Protein AF-A0A2K4KTP1-F1 (afdb_monomer_lite)

Foldseek 3Di:
DDDDPPPPPPPCVQWDQQDPPDIDGPVRLQVVLCVQQVNDPDPVSVVVSVVVSVVDPNPDNHHSVVVSVSCCVVVVPPRCDVVNVVVVVVVVVVVVVVVVVVVVVPDDD

Radius of gyration: 22.98 Å; chains: 1; bounding box: 79×29×63 Å

pLDDT: mean 70.95, std 15.53, range [34.75, 91.19]

Secondary structure (DSSP, 8-state):
--------------EEE-SSS-EEEHHHHHHHHHHHTT----HHHHHHHHHHHHSS-TTS---HHHHHHHHHHHTT-----HHHHHHHHHHHHHHHHHHHHHHHT----

Sequence (109 aa):
MFAPANGTRSTNLSMIHLSSSEFCCIERFITQYIQTRDIEPTEGARQRLLAALEDYPRAVRVALYELNAWLDNRLQLRAFHPQCARAIDEWVNQRLRGIWEIAGTKNPA

Structure (mmCIF, N/CA/C/O backbone):
data_AF-A0A2K4KTP1-F1
#
_entry.id   AF-A0A2K4KTP1-F1
#
loop_
_atom_site.group_PDB
_atom_site.id
_atom_site.type_symbol
_atom_site.label_atom_id
_atom_site.label_alt_id
_atom_site.label_comp_id
_atom_site.label_asym_id
_atom_site.label_entity_id
_atom_site.label_seq_id
_atom_site.pdbx_PDB_ins_code
_atom_site.Cartn_x
_atom_site.Cartn_y
_atom_site.Cartn_z
_atom_site.occupancy
_atom_site.B_iso_or_equiv
_atom_site.auth_seq_id
_atom_site.auth_comp_id
_atom_site.auth_asym_id
_atom_site.auth_atom_id
_atom_site.pdbx_PDB_model_num
ATOM 1 N N . MET A 1 1 ? 43.748 2.766 -14.558 1.00 34.75 1 MET A N 1
ATOM 2 C CA . MET A 1 1 ? 43.178 4.028 -14.042 1.00 34.75 1 MET A CA 1
ATOM 3 C C . MET A 1 1 ? 41.667 3.887 -14.131 1.00 34.75 1 MET A C 1
ATOM 5 O O . MET A 1 1 ? 41.111 4.052 -15.206 1.00 34.75 1 MET A O 1
ATOM 9 N N . PHE A 1 2 ? 41.028 3.401 -13.066 1.00 37.97 2 PHE A N 1
ATOM 10 C CA . PHE A 1 2 ? 39.585 3.155 -13.057 1.00 37.97 2 PHE A CA 1
ATOM 11 C C . PHE A 1 2 ? 38.888 4.441 -12.619 1.00 37.97 2 PHE A C 1
ATOM 13 O O . PHE A 1 2 ? 39.160 4.948 -11.534 1.00 37.97 2 PHE A O 1
ATOM 20 N N . ALA A 1 3 ? 38.058 5.001 -13.497 1.00 39.81 3 ALA A N 1
ATOM 21 C CA . ALA A 1 3 ? 37.231 6.152 -13.170 1.00 39.81 3 ALA A CA 1
ATOM 22 C C . ALA A 1 3 ? 36.263 5.781 -12.030 1.00 39.81 3 ALA A C 1
ATOM 24 O O . ALA A 1 3 ? 35.719 4.671 -12.045 1.00 39.81 3 ALA A O 1
ATOM 25 N N . PRO A 1 4 ? 36.019 6.668 -11.051 1.00 42.41 4 PRO A N 1
ATOM 26 C CA . PRO A 1 4 ? 34.997 6.413 -10.054 1.00 42.41 4 PRO A CA 1
ATOM 27 C C . PRO A 1 4 ? 33.635 6.492 -10.744 1.00 42.41 4 PRO A C 1
ATOM 29 O O . PRO A 1 4 ? 33.219 7.551 -11.217 1.00 42.41 4 PRO A O 1
ATOM 32 N N . ALA A 1 5 ? 32.931 5.363 -10.796 1.00 43.59 5 ALA A N 1
ATOM 33 C CA . ALA A 1 5 ? 31.501 5.348 -11.045 1.00 43.59 5 ALA A CA 1
ATOM 34 C C . ALA A 1 5 ? 30.812 5.998 -9.837 1.00 43.59 5 ALA A C 1
ATOM 36 O O . ALA A 1 5 ? 30.290 5.318 -8.957 1.00 43.59 5 ALA A O 1
ATOM 37 N N . ASN A 1 6 ? 30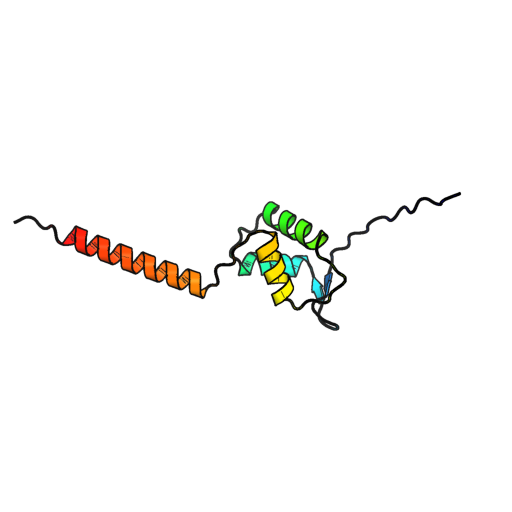.813 7.332 -9.795 1.00 45.94 6 ASN A N 1
ATOM 38 C CA . ASN A 1 6 ? 29.838 8.102 -9.035 1.00 45.94 6 ASN A CA 1
ATOM 39 C C . ASN A 1 6 ? 28.482 7.909 -9.718 1.00 45.94 6 ASN A C 1
ATOM 41 O O . ASN A 1 6 ? 27.954 8.794 -10.385 1.00 45.94 6 ASN A O 1
ATOM 45 N N . GLY A 1 7 ? 27.936 6.701 -9.573 1.00 38.84 7 GLY A N 1
ATOM 46 C CA . GLY A 1 7 ? 26.526 6.441 -9.761 1.00 38.84 7 GLY A CA 1
ATOM 47 C C . GLY A 1 7 ? 25.812 7.144 -8.625 1.00 38.84 7 GLY A C 1
ATOM 48 O O . GLY A 1 7 ? 25.569 6.556 -7.574 1.00 38.84 7 GLY A O 1
ATOM 49 N N . THR A 1 8 ? 25.501 8.420 -8.822 1.00 40.97 8 THR A N 1
ATOM 50 C CA . THR A 1 8 ? 24.400 9.056 -8.119 1.00 40.97 8 THR A CA 1
ATOM 51 C C . THR A 1 8 ? 23.190 8.155 -8.340 1.00 40.97 8 THR A C 1
ATOM 53 O O . THR A 1 8 ? 22.587 8.140 -9.412 1.00 40.97 8 THR A O 1
ATOM 56 N N . ARG A 1 9 ? 22.871 7.319 -7.343 1.00 43.50 9 ARG A N 1
ATOM 57 C CA . ARG A 1 9 ? 21.596 6.605 -7.275 1.00 43.50 9 ARG A CA 1
ATOM 58 C C . ARG A 1 9 ? 20.526 7.677 -7.129 1.00 43.50 9 ARG A C 1
ATOM 60 O O . ARG A 1 9 ? 20.111 8.009 -6.028 1.00 43.50 9 ARG A O 1
ATOM 67 N N . SER A 1 10 ? 20.127 8.262 -8.252 1.00 41.12 10 SER A N 1
ATOM 68 C CA . SER A 1 10 ? 18.902 9.033 -8.352 1.00 41.12 10 SER A CA 1
ATOM 69 C C . SER A 1 10 ? 17.771 8.018 -8.254 1.00 41.12 10 SER A C 1
ATOM 71 O O . SER A 1 10 ? 17.290 7.485 -9.253 1.00 41.12 10 SER A O 1
ATOM 73 N N . THR A 1 11 ? 17.402 7.673 -7.023 1.00 45.09 11 THR A N 1
ATOM 74 C CA . THR A 1 11 ? 16.197 6.916 -6.683 1.00 45.09 11 THR A CA 1
ATOM 75 C C . THR A 1 11 ? 14.985 7.819 -6.889 1.00 45.09 11 THR A C 1
ATOM 77 O O . THR A 1 11 ? 14.223 8.111 -5.976 1.00 45.09 11 THR A O 1
ATOM 80 N N . ASN A 1 12 ? 14.777 8.277 -8.125 1.00 49.03 12 ASN A N 1
ATOM 81 C CA . ASN A 1 12 ? 13.497 8.831 -8.541 1.00 49.03 12 ASN A CA 1
ATOM 82 C C . ASN A 1 12 ? 12.506 7.664 -8.649 1.00 49.03 12 ASN A C 1
ATOM 84 O O . ASN A 1 12 ? 12.203 7.155 -9.724 1.00 49.03 12 ASN A O 1
ATOM 88 N N . LEU A 1 13 ? 12.029 7.199 -7.497 1.00 60.69 13 LEU A N 1
ATOM 89 C CA . LEU A 1 13 ? 10.934 6.247 -7.334 1.00 60.69 13 LEU A CA 1
ATOM 90 C C . LEU A 1 13 ? 9.585 6.867 -7.744 1.00 60.69 13 LEU A C 1
ATOM 92 O O . LEU A 1 13 ? 8.558 6.525 -7.189 1.00 60.69 13 LEU A O 1
ATOM 96 N N . SER A 1 14 ? 9.542 7.808 -8.685 1.00 64.12 14 SER A N 1
ATOM 97 C CA . SER A 1 14 ? 8.327 8.581 -8.954 1.00 64.12 14 SER A CA 1
ATOM 98 C C . SER A 1 14 ? 7.203 7.740 -9.568 1.00 64.12 14 SER A C 1
ATOM 100 O O . SER A 1 14 ? 6.031 8.071 -9.379 1.00 64.12 14 SER A O 1
ATOM 102 N N . MET A 1 15 ? 7.528 6.639 -10.262 1.00 69.75 15 MET A N 1
ATOM 103 C CA . MET A 1 15 ? 6.557 5.819 -10.993 1.00 69.75 15 MET A CA 1
ATOM 104 C C . MET A 1 15 ? 6.777 4.307 -10.844 1.00 69.75 15 MET A C 1
ATOM 106 O O . MET A 1 15 ? 7.897 3.804 -10.910 1.00 69.75 15 MET A O 1
ATOM 110 N N . ILE A 1 16 ? 5.666 3.586 -10.709 1.00 73.44 16 ILE A N 1
ATOM 111 C CA . ILE A 1 16 ? 5.542 2.130 -10.783 1.00 73.44 16 ILE A CA 1
ATOM 112 C C . ILE A 1 16 ? 4.986 1.779 -12.166 1.00 73.44 16 ILE A C 1
ATOM 114 O O . ILE A 1 16 ? 3.941 2.292 -12.570 1.00 73.44 16 ILE A O 1
ATOM 118 N N . HIS A 1 17 ? 5.673 0.893 -12.885 1.00 70.75 17 HIS A N 1
ATOM 119 C CA . HIS A 1 17 ? 5.245 0.397 -14.193 1.00 70.75 17 HIS A CA 1
ATOM 120 C C . HIS A 1 17 ? 4.362 -0.841 -14.007 1.00 70.75 17 HIS A C 1
ATOM 122 O O . HIS A 1 17 ? 4.873 -1.915 -13.694 1.00 70.75 17 HIS A O 1
ATOM 128 N N . LEU A 1 18 ? 3.050 -0.681 -14.187 1.00 68.81 18 LEU A N 1
ATOM 129 C CA . LEU A 1 18 ? 2.068 -1.758 -14.014 1.00 68.81 18 LEU A CA 1
ATOM 130 C C . LEU A 1 18 ? 1.887 -2.572 -15.302 1.00 68.81 18 LEU A C 1
ATOM 132 O O . LEU A 1 18 ? 1.680 -3.781 -15.260 1.00 68.81 18 LEU A O 1
ATOM 136 N N . SER A 1 19 ? 2.002 -1.922 -16.462 1.00 64.56 19 SER A N 1
ATOM 137 C CA . SER A 1 19 ? 1.978 -2.578 -17.773 1.00 64.56 19 SER A CA 1
ATOM 138 C C . SER A 1 19 ? 2.820 -1.800 -18.793 1.00 64.56 19 SER A C 1
ATOM 140 O O . SER A 1 19 ? 3.596 -0.912 -18.437 1.00 64.56 19 SER A O 1
ATOM 142 N N . SER A 1 20 ? 2.724 -2.151 -20.079 1.00 62.19 20 SER A N 1
ATOM 143 C CA . SER A 1 20 ? 3.376 -1.402 -21.164 1.00 62.19 20 SER A CA 1
ATOM 144 C C . SER A 1 20 ? 2.819 0.012 -21.345 1.00 62.19 20 SER A C 1
ATOM 146 O O . SER A 1 20 ? 3.510 0.863 -21.898 1.00 62.19 20 SER A O 1
ATOM 148 N N . SER A 1 21 ? 1.585 0.252 -20.898 1.00 61.53 21 SER A N 1
ATOM 149 C CA . SER A 1 21 ? 0.865 1.520 -21.065 1.00 61.53 21 SER A CA 1
ATOM 150 C C . SER A 1 21 ? 0.364 2.119 -19.753 1.00 61.53 21 SER A C 1
ATOM 152 O O . SER A 1 21 ? -0.034 3.280 -19.740 1.00 61.53 21 SER A O 1
ATOM 154 N N . GLU A 1 22 ? 0.375 1.361 -18.656 1.00 65.94 22 GLU A N 1
ATOM 155 C CA . GLU A 1 22 ? -0.110 1.824 -17.358 1.00 65.94 22 GLU A CA 1
ATOM 156 C C . GLU A 1 22 ? 1.041 2.080 -16.393 1.00 65.94 22 GLU A C 1
ATOM 158 O O . GLU A 1 22 ? 1.870 1.212 -16.098 1.00 65.94 22 GLU A O 1
ATOM 163 N N . PHE A 1 23 ? 1.036 3.295 -15.863 1.00 74.00 23 PHE A N 1
ATOM 164 C CA . PHE A 1 23 ? 2.009 3.795 -14.912 1.00 74.00 23 PHE A CA 1
ATOM 165 C C . PHE A 1 23 ? 1.237 4.361 -13.726 1.00 74.00 23 PHE A C 1
ATOM 167 O O . PHE A 1 23 ? 0.225 5.043 -13.899 1.00 74.00 23 PHE A O 1
ATOM 174 N N . CYS A 1 24 ? 1.712 4.093 -12.517 1.00 76.12 24 CYS A N 1
ATOM 175 C CA . CYS A 1 24 ? 1.135 4.648 -11.304 1.00 76.12 24 CYS A CA 1
ATOM 176 C C . CYS A 1 24 ? 2.188 5.468 -10.567 1.00 76.12 24 CYS A C 1
ATOM 178 O O . CYS A 1 24 ? 3.301 5.000 -10.344 1.00 76.12 24 CYS A O 1
ATOM 180 N N . CYS A 1 25 ? 1.838 6.692 -10.177 1.00 84.00 25 CYS A N 1
ATOM 181 C CA . CYS A 1 25 ? 2.674 7.480 -9.277 1.00 84.00 25 CYS A CA 1
ATOM 182 C C . CYS A 1 25 ? 2.815 6.743 -7.939 1.00 84.00 25 CYS A C 1
ATOM 184 O O . CYS A 1 25 ? 1.812 6.287 -7.385 1.00 84.00 25 CYS A O 1
ATOM 186 N N . ILE A 1 26 ? 4.035 6.657 -7.404 1.00 83.69 26 ILE A N 1
ATOM 187 C CA . ILE A 1 26 ? 4.294 5.896 -6.174 1.00 83.69 26 ILE A CA 1
ATOM 188 C C . ILE A 1 26 ? 3.472 6.396 -4.988 1.00 83.69 26 ILE A C 1
ATOM 190 O O . ILE A 1 26 ? 2.930 5.597 -4.235 1.00 83.69 26 ILE A O 1
ATOM 194 N N . GLU A 1 27 ? 3.298 7.712 -4.865 1.00 85.44 27 GLU A N 1
ATOM 195 C CA . GLU A 1 27 ? 2.525 8.319 -3.779 1.00 85.44 27 GLU A CA 1
ATOM 196 C C . GLU A 1 27 ? 1.048 7.939 -3.873 1.00 85.44 27 GLU A C 1
ATOM 198 O O . GLU A 1 27 ? 0.401 7.625 -2.871 1.00 85.44 27 GLU A O 1
ATOM 203 N N . ARG A 1 28 ? 0.514 7.898 -5.102 1.00 86.81 28 ARG A N 1
ATOM 204 C CA . ARG A 1 28 ? -0.861 7.457 -5.352 1.00 86.81 28 ARG A CA 1
ATOM 205 C C . ARG A 1 28 ? -1.019 5.979 -5.015 1.00 86.81 28 ARG A C 1
ATOM 207 O O . ARG A 1 28 ? -1.994 5.614 -4.363 1.00 86.81 28 ARG A O 1
ATOM 214 N N . PHE A 1 29 ? -0.060 5.153 -5.426 1.00 88.25 29 PHE A N 1
ATOM 215 C CA . PHE A 1 29 ? -0.051 3.731 -5.106 1.00 88.25 29 PHE A CA 1
ATOM 216 C C . PHE A 1 29 ? -0.003 3.492 -3.593 1.00 88.25 29 PHE A C 1
ATOM 218 O O . PHE A 1 29 ? -0.831 2.750 -3.078 1.00 88.25 29 PHE A O 1
ATOM 225 N N . ILE A 1 30 ? 0.905 4.153 -2.871 1.00 89.81 30 ILE A N 1
ATOM 226 C CA . ILE A 1 30 ? 1.035 4.023 -1.413 1.00 89.81 30 ILE A CA 1
ATOM 227 C C . ILE A 1 30 ? -0.259 4.436 -0.718 1.00 89.81 30 ILE A C 1
ATOM 229 O O . ILE A 1 30 ? -0.755 3.701 0.134 1.00 89.81 30 ILE A O 1
ATOM 233 N N . THR A 1 31 ? -0.836 5.572 -1.113 1.00 90.06 31 THR A N 1
ATOM 234 C CA . THR A 1 31 ? -2.110 6.043 -0.555 1.00 90.06 31 THR A CA 1
ATOM 235 C C . THR A 1 31 ? -3.211 4.998 -0.745 1.00 90.06 31 THR A C 1
ATOM 237 O O . THR A 1 31 ? -3.896 4.640 0.211 1.00 90.06 31 THR A O 1
ATOM 240 N N . GLN A 1 32 ? -3.343 4.449 -1.956 1.00 89.00 32 GLN A N 1
ATOM 241 C CA . GLN A 1 32 ? -4.324 3.406 -2.254 1.00 89.00 32 GLN A CA 1
ATOM 242 C C . GLN A 1 32 ? -4.043 2.107 -1.480 1.00 89.00 32 GLN A C 1
ATOM 244 O O . GLN A 1 32 ? -4.969 1.462 -0.986 1.00 89.00 32 GLN A O 1
ATOM 249 N N . TYR A 1 33 ? -2.778 1.709 -1.357 1.00 89.88 33 TYR A N 1
ATOM 250 C CA . TYR A 1 33 ? -2.381 0.510 -0.627 1.00 89.88 33 TYR A CA 1
ATOM 251 C C . TYR A 1 33 ? -2.750 0.624 0.859 1.00 89.88 33 TYR A C 1
ATOM 253 O O . TYR A 1 33 ? -3.417 -0.261 1.387 1.00 89.88 33 TYR A O 1
ATOM 261 N N . ILE A 1 34 ? -2.410 1.746 1.502 1.00 89.88 34 ILE A N 1
ATOM 262 C CA . ILE A 1 34 ? -2.755 2.029 2.904 1.00 89.88 34 ILE A CA 1
ATOM 263 C C . ILE A 1 34 ? -4.272 1.962 3.113 1.00 89.88 34 ILE A C 1
ATOM 265 O O . ILE A 1 34 ? -4.737 1.237 3.989 1.00 89.88 34 ILE A O 1
ATOM 269 N N . GLN A 1 35 ? -5.043 2.648 2.263 1.00 88.00 35 GLN A N 1
ATOM 270 C CA . GLN A 1 35 ? -6.506 2.679 2.352 1.00 88.00 35 GLN A CA 1
ATOM 271 C C . GLN A 1 35 ? -7.138 1.292 2.194 1.00 88.00 35 GLN A C 1
ATOM 273 O O . GLN A 1 35 ? -8.060 0.938 2.919 1.00 88.00 35 GLN A O 1
ATOM 278 N N . THR A 1 36 ? -6.651 0.492 1.245 1.00 85.50 36 THR A N 1
ATOM 279 C CA . THR A 1 36 ? -7.247 -0.821 0.943 1.00 85.50 36 THR A CA 1
ATOM 280 C C . THR A 1 36 ? -6.901 -1.906 1.962 1.00 85.50 36 THR A C 1
ATOM 282 O O . THR A 1 36 ? -7.550 -2.950 1.959 1.00 85.50 36 THR A O 1
ATOM 285 N N . ARG A 1 37 ? -5.889 -1.688 2.812 1.00 85.62 37 ARG A N 1
ATOM 286 C CA . ARG A 1 37 ? -5.454 -2.631 3.859 1.00 85.62 37 ARG A CA 1
ATOM 287 C C . ARG A 1 37 ? -5.813 -2.174 5.272 1.00 85.62 37 ARG A C 1
ATOM 289 O O . ARG A 1 37 ? -5.400 -2.833 6.220 1.00 85.62 37 ARG A O 1
ATOM 296 N N . ASP A 1 38 ? -6.548 -1.069 5.398 1.00 83.38 38 ASP A N 1
ATOM 297 C CA . ASP A 1 38 ? -6.884 -0.455 6.688 1.00 83.38 38 ASP A CA 1
ATOM 298 C C . ASP A 1 38 ? -5.635 -0.220 7.564 1.00 83.38 38 ASP A C 1
ATOM 300 O O . ASP A 1 38 ? -5.610 -0.455 8.770 1.00 83.38 38 ASP A O 1
ATOM 304 N N . ILE A 1 39 ? -4.535 0.191 6.922 1.00 85.38 39 ILE A N 1
ATOM 305 C CA . ILE A 1 39 ? -3.287 0.521 7.613 1.00 85.38 39 ILE A CA 1
ATOM 306 C C . ILE A 1 39 ? -3.412 1.952 8.123 1.00 85.38 39 ILE A C 1
ATOM 308 O O . ILE A 1 39 ? -3.832 2.846 7.389 1.00 85.38 39 ILE A O 1
ATOM 312 N N . GLU A 1 40 ? -2.984 2.198 9.358 1.00 87.25 40 GLU A N 1
ATOM 313 C CA . GLU A 1 40 ? -2.936 3.557 9.889 1.00 87.25 40 GLU A CA 1
ATOM 314 C C . GLU A 1 40 ? -2.014 4.441 9.015 1.00 87.25 40 GLU A C 1
ATOM 316 O O . GLU A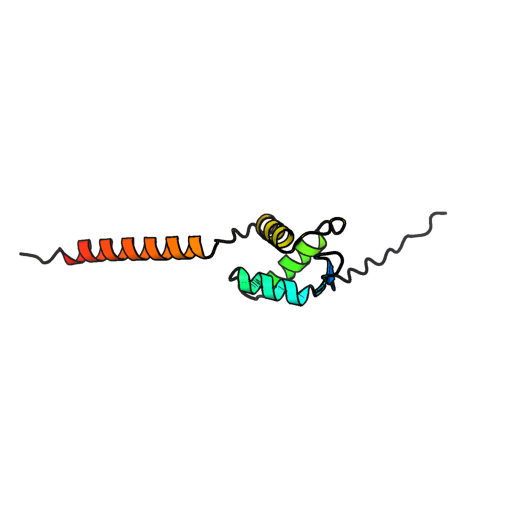 1 40 ? -0.841 4.087 8.819 1.00 87.25 40 GLU A O 1
ATOM 321 N N . PRO A 1 41 ? -2.501 5.582 8.480 1.00 88.00 41 PRO A N 1
ATOM 322 C CA . PRO A 1 41 ? -1.779 6.424 7.523 1.00 88.00 41 PRO A CA 1
ATOM 323 C C . PRO A 1 41 ? -0.706 7.283 8.212 1.00 88.00 41 PRO A C 1
ATOM 325 O O . PRO A 1 41 ? -0.723 8.511 8.164 1.00 88.00 41 PRO A O 1
ATOM 328 N N . THR A 1 42 ? 0.239 6.628 8.879 1.00 91.19 42 THR A N 1
ATOM 329 C CA . THR A 1 42 ? 1.372 7.261 9.555 1.00 91.19 42 THR A CA 1
ATOM 330 C C . THR A 1 42 ? 2.557 7.420 8.607 1.00 91.19 42 THR A C 1
ATOM 332 O O . THR A 1 42 ? 2.766 6.616 7.693 1.00 91.19 42 THR A O 1
ATOM 335 N N . GLU A 1 43 ? 3.407 8.413 8.870 1.00 88.94 43 GLU A N 1
ATOM 336 C CA . GLU A 1 43 ? 4.657 8.587 8.119 1.00 88.94 43 GLU A CA 1
ATOM 337 C C . GLU A 1 43 ? 5.559 7.342 8.233 1.00 88.94 43 GLU A C 1
ATOM 339 O O . GLU A 1 43 ? 6.188 6.934 7.260 1.00 88.94 43 GLU A O 1
ATOM 344 N N . GLY A 1 44 ? 5.542 6.645 9.376 1.00 88.62 44 GLY A N 1
ATOM 345 C CA . GLY A 1 44 ? 6.262 5.380 9.548 1.00 88.62 44 GLY A CA 1
ATOM 346 C C . GLY A 1 44 ? 5.733 4.239 8.666 1.00 88.62 44 GLY A C 1
ATOM 347 O O . GLY A 1 44 ? 6.512 3.420 8.176 1.00 88.62 44 GLY A O 1
ATOM 348 N N . ALA A 1 45 ? 4.421 4.163 8.420 1.00 86.12 45 ALA A N 1
ATOM 349 C CA . ALA A 1 45 ? 3.856 3.205 7.467 1.00 86.12 45 ALA A CA 1
ATOM 350 C C . ALA A 1 45 ? 4.290 3.527 6.030 1.00 86.12 45 ALA A C 1
ATOM 352 O O . ALA A 1 45 ? 4.734 2.634 5.304 1.00 86.12 45 ALA A O 1
ATOM 353 N N . ARG A 1 46 ? 4.243 4.808 5.653 1.00 89.06 46 ARG A N 1
ATOM 354 C CA . ARG A 1 46 ? 4.691 5.290 4.342 1.00 89.06 46 ARG A CA 1
ATOM 355 C C . ARG A 1 46 ? 6.172 5.006 4.095 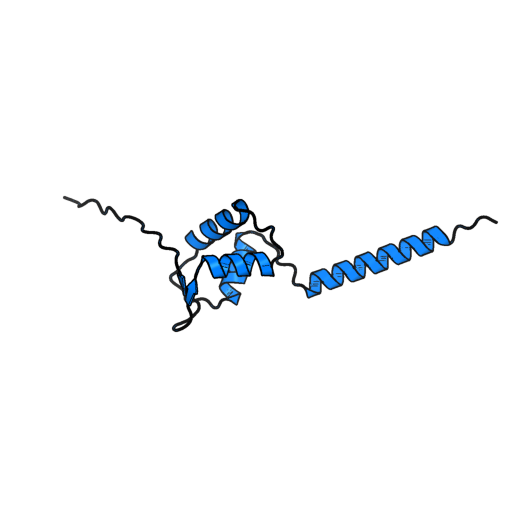1.00 89.06 46 ARG A C 1
ATOM 357 O O . ARG A 1 46 ? 6.511 4.459 3.049 1.00 89.06 46 ARG A O 1
ATOM 364 N N . GLN A 1 47 ? 7.043 5.290 5.062 1.00 89.31 47 GLN A N 1
ATOM 365 C CA . GLN A 1 47 ? 8.481 5.024 4.942 1.00 89.31 47 GLN A CA 1
ATOM 366 C C . GLN A 1 47 ? 8.794 3.535 4.788 1.00 89.31 47 GLN A C 1
ATOM 368 O O . GLN A 1 47 ? 9.627 3.169 3.962 1.00 89.31 47 GLN A O 1
ATOM 373 N N . ARG A 1 48 ? 8.095 2.656 5.518 1.00 90.38 48 ARG A N 1
ATOM 374 C CA . ARG A 1 48 ? 8.248 1.201 5.351 1.00 90.38 48 ARG A CA 1
ATOM 375 C C . ARG A 1 48 ? 7.827 0.728 3.960 1.00 90.38 48 ARG A C 1
ATOM 377 O O . ARG A 1 48 ? 8.511 -0.110 3.379 1.00 90.38 48 ARG A O 1
ATOM 384 N N . LEU A 1 49 ? 6.730 1.266 3.424 1.00 89.88 49 LEU A N 1
ATOM 385 C CA . LEU A 1 49 ? 6.269 0.957 2.068 1.00 89.88 49 LEU A CA 1
ATOM 386 C C . LEU A 1 49 ? 7.263 1.439 1.008 1.00 89.88 49 LEU A C 1
ATOM 388 O O . LEU A 1 49 ? 7.587 0.682 0.098 1.00 89.88 49 LEU A O 1
ATOM 392 N N . LEU A 1 50 ? 7.786 2.661 1.148 1.00 88.75 50 LEU A N 1
ATOM 393 C CA . LEU A 1 50 ? 8.819 3.195 0.258 1.00 88.75 50 LEU A CA 1
ATOM 394 C C . LEU A 1 50 ? 10.083 2.334 0.283 1.00 88.75 50 LEU A C 1
ATOM 396 O O . LEU A 1 50 ? 10.538 1.911 -0.774 1.00 88.75 50 LEU A O 1
ATOM 400 N N . ALA A 1 51 ? 10.593 2.006 1.473 1.00 88.56 51 ALA A N 1
ATOM 401 C CA . ALA A 1 51 ? 11.770 1.154 1.627 1.00 88.56 51 ALA A CA 1
ATOM 402 C C . ALA A 1 51 ? 11.561 -0.237 1.002 1.00 88.56 51 ALA A C 1
ATOM 404 O O . ALA A 1 51 ? 12.440 -0.752 0.319 1.00 88.56 51 ALA A O 1
ATOM 405 N N . ALA A 1 52 ? 10.373 -0.833 1.161 1.00 88.69 52 ALA A N 1
ATOM 406 C CA . ALA A 1 52 ? 10.051 -2.086 0.484 1.00 88.69 52 ALA A CA 1
ATOM 407 C C . ALA A 1 52 ? 10.042 -1.918 -1.046 1.00 88.69 52 ALA A C 1
ATOM 409 O O . ALA A 1 52 ? 10.617 -2.731 -1.759 1.00 88.69 52 ALA A O 1
ATOM 410 N N . LEU A 1 53 ? 9.441 -0.851 -1.573 1.00 85.44 53 LEU A N 1
ATOM 411 C CA . LEU A 1 53 ? 9.410 -0.584 -3.015 1.00 85.44 53 LEU A CA 1
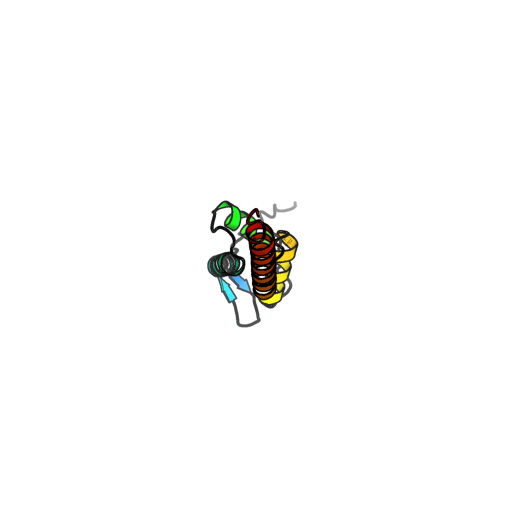ATOM 412 C C . LEU A 1 53 ? 10.796 -0.264 -3.605 1.00 85.44 53 LEU A C 1
ATOM 414 O O . LEU A 1 53 ? 11.016 -0.496 -4.795 1.00 85.44 53 LEU A O 1
ATOM 418 N N . GLU A 1 54 ? 11.746 0.230 -2.807 1.00 83.69 54 GLU A N 1
ATOM 419 C CA . GLU A 1 54 ? 13.148 0.379 -3.221 1.00 83.69 54 GLU A CA 1
ATOM 420 C C . GLU A 1 54 ? 13.810 -0.970 -3.515 1.00 83.69 54 GLU A C 1
ATOM 422 O O . GLU A 1 54 ? 14.509 -1.085 -4.526 1.00 83.69 54 GLU A O 1
ATOM 427 N N . ASP A 1 55 ? 13.524 -1.978 -2.687 1.00 81.31 55 ASP A N 1
ATOM 428 C CA . ASP A 1 55 ? 14.008 -3.358 -2.823 1.00 81.31 55 ASP A CA 1
ATOM 429 C C . ASP A 1 55 ? 13.283 -4.152 -3.922 1.00 81.31 55 ASP A C 1
ATOM 431 O O . ASP A 1 55 ? 13.682 -5.272 -4.256 1.00 81.31 55 ASP A O 1
ATOM 435 N N . TYR A 1 56 ? 12.195 -3.610 -4.473 1.00 76.69 56 TYR A N 1
ATOM 436 C CA . TYR A 1 56 ? 11.381 -4.317 -5.449 1.00 76.69 56 TYR A CA 1
ATOM 437 C C . TYR A 1 56 ? 12.175 -4.569 -6.746 1.00 76.69 56 TYR A C 1
ATOM 439 O O . TYR A 1 56 ? 12.689 -3.614 -7.342 1.00 76.69 56 TYR A O 1
ATOM 447 N N . PRO A 1 57 ? 12.279 -5.822 -7.237 1.00 67.50 57 PRO A N 1
ATOM 448 C CA . PRO A 1 57 ? 12.994 -6.130 -8.471 1.00 67.50 57 PRO A CA 1
ATOM 449 C C . PRO A 1 57 ? 12.274 -5.526 -9.687 1.00 67.50 57 PRO A C 1
ATOM 451 O O . PRO A 1 57 ? 11.409 -6.131 -10.314 1.00 67.50 57 PRO A O 1
ATOM 454 N N . ARG A 1 58 ? 12.691 -4.309 -10.056 1.00 63.44 58 ARG A N 1
ATOM 455 C CA . ARG A 1 58 ? 12.115 -3.459 -11.121 1.00 63.44 58 ARG A CA 1
ATOM 456 C C . ARG A 1 58 ? 12.219 -4.026 -12.539 1.00 63.44 58 ARG A C 1
ATOM 458 O O . ARG A 1 58 ? 11.751 -3.397 -13.483 1.00 63.44 58 ARG A O 1
ATOM 465 N N . ALA A 1 59 ? 12.874 -5.174 -12.702 1.00 55.50 59 ALA A N 1
ATOM 466 C CA . ALA A 1 59 ? 13.107 -5.808 -13.994 1.00 55.50 59 ALA A CA 1
ATOM 467 C C . ALA A 1 59 ? 11.854 -6.498 -14.560 1.00 55.50 59 ALA A C 1
ATOM 469 O O . ALA A 1 59 ? 11.797 -6.759 -15.761 1.00 55.50 59 ALA A O 1
ATOM 470 N N . VAL A 1 60 ? 10.846 -6.775 -13.725 1.00 57.59 60 VAL A N 1
ATOM 471 C CA . VAL A 1 60 ? 9.625 -7.473 -14.140 1.00 57.59 60 VAL A CA 1
ATOM 472 C C . VAL A 1 60 ? 8.450 -6.504 -14.086 1.00 57.59 60 VAL A C 1
ATOM 474 O O . VAL A 1 60 ? 8.119 -5.974 -13.025 1.00 57.59 60 VAL A O 1
ATOM 477 N N . ARG A 1 61 ? 7.817 -6.268 -15.244 1.00 63.66 61 ARG A N 1
ATOM 478 C CA . ARG A 1 61 ? 6.497 -5.627 -15.299 1.00 63.66 61 ARG A CA 1
ATOM 479 C C . ARG A 1 61 ? 5.534 -6.556 -14.583 1.00 63.66 61 ARG A C 1
ATOM 481 O O . ARG A 1 61 ? 5.333 -7.676 -15.043 1.00 63.66 61 ARG A O 1
ATOM 488 N N . VAL A 1 62 ? 4.994 -6.101 -13.468 1.00 65.38 62 VAL A N 1
ATOM 489 C CA . VAL A 1 62 ? 4.061 -6.888 -12.670 1.00 65.38 62 VAL A CA 1
ATOM 490 C C . VAL A 1 62 ? 2.710 -6.226 -12.663 1.00 65.38 62 VAL A C 1
ATOM 492 O O . VAL A 1 62 ? 2.597 -5.000 -12.575 1.00 65.38 62 VAL A O 1
ATOM 495 N N . ALA A 1 63 ? 1.679 -7.054 -12.726 1.00 72.50 63 ALA A N 1
ATOM 496 C CA . ALA A 1 63 ? 0.335 -6.561 -12.555 1.00 72.50 63 ALA A CA 1
ATOM 497 C C . ALA A 1 63 ? 0.163 -6.011 -11.130 1.00 72.50 63 ALA A C 1
ATOM 499 O O . ALA A 1 63 ? 0.783 -6.477 -10.171 1.00 72.50 63 ALA A O 1
ATOM 500 N N . LEU A 1 64 ? -0.725 -5.028 -10.970 1.00 77.38 64 LEU A N 1
ATOM 501 C CA . LEU A 1 64 ? -0.971 -4.366 -9.684 1.00 77.38 64 LEU A CA 1
ATOM 502 C C . LEU A 1 64 ? -1.296 -5.359 -8.552 1.00 77.38 64 LEU A C 1
ATOM 504 O O . LEU A 1 64 ? -0.893 -5.150 -7.409 1.00 77.38 64 LEU A O 1
ATOM 508 N N . TYR A 1 65 ? -2.006 -6.448 -8.864 1.00 77.38 65 TYR A N 1
ATOM 509 C CA . TYR A 1 65 ? -2.346 -7.484 -7.886 1.00 77.38 65 TYR A CA 1
ATOM 510 C C . TYR A 1 65 ? -1.117 -8.275 -7.404 1.00 77.38 65 TYR A C 1
ATOM 512 O O . TYR A 1 65 ? -1.073 -8.660 -6.239 1.00 77.38 65 TYR A O 1
ATOM 520 N N . GLU A 1 66 ? -0.107 -8.473 -8.252 1.00 80.62 66 GLU A N 1
ATOM 521 C CA . GLU A 1 66 ? 1.131 -9.183 -7.903 1.00 80.62 66 GLU A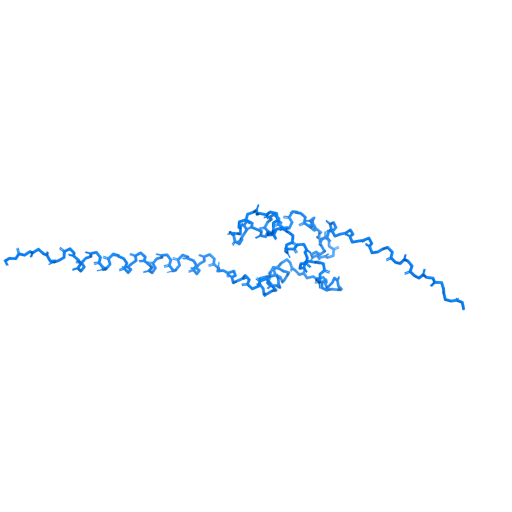 CA 1
ATOM 522 C C . GLU A 1 66 ? 2.020 -8.315 -7.021 1.00 80.62 66 GLU A C 1
ATOM 524 O O . GLU A 1 66 ? 2.527 -8.791 -6.009 1.00 80.62 66 GLU A O 1
ATOM 529 N N . LEU A 1 67 ? 2.149 -7.025 -7.354 1.00 84.06 67 LEU A N 1
ATOM 530 C CA . LEU A 1 67 ? 2.872 -6.066 -6.517 1.00 84.06 67 LEU A CA 1
ATOM 531 C C . LEU A 1 67 ? 2.238 -5.956 -5.125 1.00 84.06 67 LEU A C 1
ATOM 533 O O . LEU A 1 67 ? 2.934 -5.959 -4.112 1.00 84.06 67 LEU A O 1
ATOM 537 N N . ASN A 1 68 ? 0.908 -5.901 -5.082 1.00 86.56 68 ASN A N 1
ATOM 538 C CA . ASN A 1 68 ? 0.147 -5.914 -3.843 1.00 86.56 68 ASN A CA 1
ATOM 539 C C . ASN A 1 68 ? 0.421 -7.181 -3.019 1.00 86.56 68 ASN A C 1
ATOM 541 O O . ASN A 1 68 ? 0.770 -7.072 -1.848 1.00 86.56 68 ASN A O 1
ATOM 545 N N . ALA A 1 69 ? 0.328 -8.366 -3.629 1.00 84.94 69 ALA A N 1
ATOM 546 C CA . ALA A 1 69 ? 0.590 -9.635 -2.948 1.00 84.94 69 ALA A CA 1
ATOM 547 C C . ALA A 1 69 ? 2.045 -9.749 -2.460 1.00 84.94 69 ALA A C 1
ATOM 549 O O . ALA A 1 69 ? 2.311 -10.280 -1.379 1.00 84.94 69 ALA A O 1
ATOM 550 N N . TRP A 1 70 ? 2.991 -9.222 -3.238 1.00 86.81 70 TRP A N 1
ATOM 551 C CA . TRP A 1 70 ? 4.395 -9.162 -2.857 1.00 86.81 70 TRP A CA 1
ATOM 552 C C . TRP A 1 70 ? 4.616 -8.260 -1.637 1.00 86.81 70 TRP A C 1
ATOM 554 O O . TRP A 1 70 ? 5.313 -8.670 -0.709 1.00 86.81 70 TRP A O 1
ATOM 564 N N . LEU A 1 71 ? 3.994 -7.077 -1.587 1.00 88.81 71 LEU A N 1
ATOM 565 C CA . LEU A 1 71 ? 4.057 -6.192 -0.418 1.00 88.81 71 LEU A CA 1
ATOM 566 C C . LEU A 1 71 ? 3.392 -6.808 0.812 1.00 88.81 71 LEU A C 1
ATOM 568 O O . LEU A 1 71 ? 3.973 -6.751 1.896 1.00 88.81 71 LEU A O 1
ATOM 572 N N . ASP A 1 72 ? 2.227 -7.435 0.634 1.00 88.50 72 ASP A N 1
ATOM 573 C CA . ASP A 1 72 ? 1.514 -8.141 1.702 1.00 88.50 72 ASP A CA 1
ATOM 574 C C . ASP A 1 72 ? 2.446 -9.203 2.336 1.00 88.50 72 ASP A C 1
ATOM 576 O O . ASP A 1 72 ? 2.604 -9.271 3.558 1.00 88.50 72 ASP A O 1
ATOM 580 N N . ASN A 1 73 ? 3.175 -9.965 1.508 1.00 86.44 73 ASN A N 1
ATOM 581 C CA . ASN A 1 73 ? 4.172 -10.933 1.972 1.00 86.44 73 ASN A CA 1
ATOM 582 C C . ASN A 1 73 ? 5.402 -10.271 2.625 1.00 86.44 73 ASN A C 1
ATOM 584 O O . ASN A 1 73 ? 5.806 -10.664 3.721 1.00 86.44 73 ASN A O 1
ATOM 588 N N . ARG A 1 74 ? 5.986 -9.256 1.975 1.00 86.12 74 ARG A N 1
ATOM 589 C CA . ARG A 1 74 ? 7.226 -8.582 2.400 1.00 86.12 74 ARG A CA 1
ATOM 590 C C . ARG A 1 74 ? 7.072 -7.873 3.739 1.00 86.12 74 ARG A C 1
ATOM 592 O O . ARG A 1 74 ? 7.978 -7.932 4.566 1.00 86.12 74 ARG A O 1
ATOM 599 N N . LEU A 1 75 ? 5.938 -7.213 3.950 1.00 86.44 75 LEU A N 1
ATOM 600 C CA . LEU A 1 75 ? 5.632 -6.478 5.176 1.00 86.44 75 LEU A CA 1
ATOM 601 C C . LEU A 1 75 ? 4.980 -7.359 6.246 1.00 86.44 75 LEU A C 1
ATOM 603 O O . LEU A 1 75 ? 4.637 -6.857 7.315 1.00 86.44 75 LEU A O 1
ATOM 607 N N . GLN A 1 76 ? 4.804 -8.656 5.960 1.00 83.25 76 GLN A N 1
ATOM 608 C CA . GLN A 1 76 ? 4.068 -9.604 6.802 1.00 83.25 76 GLN A CA 1
ATOM 609 C C . GLN A 1 76 ? 2.664 -9.097 7.161 1.00 83.25 76 GLN A C 1
ATOM 611 O O . GLN A 1 76 ? 2.077 -9.479 8.176 1.00 83.25 76 GLN A O 1
ATOM 616 N N . LEU A 1 77 ? 2.112 -8.240 6.302 1.00 72.19 77 LEU A N 1
ATOM 617 C CA . LEU A 1 77 ? 0.750 -7.768 6.397 1.00 72.19 77 LEU A CA 1
ATOM 618 C C . LEU A 1 77 ? -0.104 -8.898 5.851 1.00 72.19 77 LEU A C 1
ATOM 620 O O . LEU A 1 77 ? -0.268 -9.062 4.644 1.00 72.19 77 LEU A O 1
ATOM 624 N N . ARG A 1 78 ? -0.636 -9.727 6.751 1.00 62.78 78 ARG A N 1
ATOM 625 C CA . ARG A 1 78 ? -1.730 -10.623 6.386 1.00 62.78 78 ARG A CA 1
ATOM 626 C C . ARG A 1 78 ? -2.903 -9.730 6.011 1.00 62.78 78 ARG A C 1
ATOM 628 O O . ARG A 1 78 ? -3.660 -9.328 6.887 1.00 62.78 78 ARG A O 1
ATOM 635 N N . ALA A 1 79 ? -3.026 -9.395 4.730 1.00 55.84 79 ALA A N 1
ATOM 636 C CA . ALA A 1 79 ? -4.229 -8.786 4.203 1.00 55.84 79 ALA A CA 1
ATOM 637 C C . ALA A 1 79 ? -5.376 -9.753 4.519 1.00 55.84 79 ALA A C 1
ATOM 639 O O . ALA A 1 79 ? -5.535 -10.794 3.878 1.00 55.84 79 ALA A O 1
ATOM 640 N N . PHE A 1 80 ? -6.134 -9.461 5.574 1.00 53.97 80 PHE A N 1
ATOM 641 C CA . PHE A 1 80 ? -7.384 -10.153 5.811 1.00 53.97 80 PHE A CA 1
ATOM 642 C C . PHE A 1 80 ? -8.312 -9.697 4.702 1.00 53.97 80 PHE A C 1
ATOM 644 O O . PHE A 1 80 ? -8.707 -8.536 4.638 1.00 53.97 80 PHE A O 1
ATOM 651 N N . HIS A 1 81 ? -8.615 -10.612 3.786 1.00 53.50 81 HIS A N 1
ATOM 652 C CA . HIS A 1 81 ? -9.607 -10.348 2.761 1.00 53.50 81 HIS A CA 1
ATOM 653 C C . HIS A 1 81 ? -10.891 -9.840 3.450 1.00 53.50 81 HIS A C 1
ATOM 655 O O . HIS A 1 81 ? -11.276 -10.422 4.468 1.00 53.50 81 HIS A O 1
ATOM 661 N N . PRO A 1 82 ? -11.581 -8.807 2.935 1.00 56.72 82 PRO A N 1
ATOM 662 C CA . PRO A 1 82 ? -12.754 -8.228 3.599 1.00 56.72 82 PRO A CA 1
ATOM 663 C C . PRO A 1 82 ? -13.838 -9.262 3.943 1.00 56.72 82 PRO A C 1
ATOM 665 O O . PRO A 1 82 ? -14.545 -9.134 4.938 1.00 56.72 82 PRO A O 1
ATOM 668 N N . GLN A 1 83 ? -13.936 -10.338 3.157 1.00 58.59 83 GLN A N 1
ATOM 669 C CA . GLN A 1 83 ? -14.842 -11.455 3.449 1.00 58.59 83 GLN A CA 1
ATOM 670 C C . GLN A 1 83 ? -14.406 -12.278 4.673 1.00 58.59 83 GLN A C 1
ATOM 672 O O . GLN A 1 83 ? -15.259 -12.755 5.413 1.00 58.59 83 GLN A O 1
ATOM 677 N N . CYS A 1 84 ? -13.100 -12.417 4.921 1.00 59.12 84 CYS A N 1
ATOM 678 C CA . CYS A 1 84 ? -12.572 -13.056 6.127 1.00 59.12 84 CYS A CA 1
ATOM 679 C C . CYS A 1 84 ? -12.816 -12.189 7.366 1.00 59.12 84 CYS A C 1
ATOM 681 O O . CYS A 1 84 ? -13.194 -12.723 8.402 1.00 59.12 84 CYS A O 1
ATOM 683 N N . ALA A 1 85 ? -12.651 -10.865 7.252 1.00 61.75 85 ALA A N 1
ATOM 684 C CA . ALA A 1 85 ? -12.979 -9.934 8.333 1.00 61.75 85 ALA A CA 1
ATOM 685 C C . ALA A 1 85 ? -14.472 -10.013 8.696 1.00 61.75 85 ALA A C 1
ATOM 687 O O . ALA A 1 85 ? -14.812 -10.223 9.856 1.00 61.75 85 ALA A O 1
ATOM 688 N N . ARG A 1 86 ? -15.360 -9.996 7.689 1.00 65.62 86 ARG A N 1
ATOM 689 C CA . ARG A 1 86 ? -16.808 -10.131 7.907 1.00 65.62 86 ARG A CA 1
ATOM 690 C C . ARG A 1 86 ? -17.190 -11.467 8.547 1.00 65.62 86 ARG A C 1
ATOM 692 O O . ARG A 1 86 ? -18.031 -11.494 9.436 1.00 65.62 86 ARG A O 1
ATOM 699 N N . ALA A 1 87 ? -16.556 -12.564 8.133 1.00 67.50 87 ALA A N 1
ATOM 700 C CA . ALA A 1 87 ? -16.790 -13.878 8.729 1.00 67.50 87 ALA A CA 1
ATOM 701 C C . ALA A 1 87 ? -16.340 -13.944 10.201 1.00 67.50 87 ALA A C 1
ATOM 703 O O . ALA A 1 87 ? -17.008 -14.577 11.017 1.00 67.50 87 ALA A O 1
ATOM 704 N N . ILE A 1 88 ? -15.235 -13.279 10.555 1.00 68.81 88 ILE A N 1
ATOM 705 C CA . ILE A 1 88 ? -14.768 -13.179 11.944 1.00 68.81 88 ILE A CA 1
ATOM 706 C C . ILE A 1 88 ? -15.732 -12.325 12.770 1.00 68.81 88 ILE A C 1
ATOM 708 O O . ILE A 1 88 ? -16.128 -12.757 13.850 1.00 68.81 88 ILE A O 1
ATOM 712 N N . ASP A 1 89 ? -16.166 -11.174 12.258 1.00 70.94 89 ASP A N 1
ATOM 713 C CA . ASP A 1 89 ? -17.127 -10.308 12.949 1.00 70.94 89 ASP A CA 1
ATOM 714 C C . ASP A 1 89 ? -18.477 -11.003 13.160 1.00 70.94 89 ASP A C 1
ATOM 716 O O . ASP A 1 89 ? -19.051 -10.939 14.248 1.00 70.94 89 ASP A O 1
ATOM 720 N N . GLU A 1 90 ? -18.989 -11.708 12.148 1.00 74.25 90 GLU A N 1
ATOM 721 C CA . GLU A 1 90 ? -20.210 -12.512 12.259 1.00 74.25 90 GLU A CA 1
ATOM 722 C C . GLU A 1 90 ? -20.045 -13.632 13.302 1.00 74.25 90 GLU A C 1
ATOM 724 O O . GLU A 1 90 ? -20.930 -13.835 14.139 1.00 74.25 90 GLU A O 1
ATOM 729 N N . TRP A 1 91 ? -18.896 -14.317 13.310 1.00 73.75 91 TRP A N 1
ATOM 730 C CA . TRP A 1 91 ? -18.599 -15.375 14.277 1.00 73.75 91 TRP A CA 1
ATOM 731 C C . TRP A 1 91 ? -18.481 -14.849 15.715 1.00 73.75 91 TRP A C 1
ATOM 733 O O . TRP A 1 91 ? -19.070 -15.422 16.635 1.00 73.75 91 TRP A O 1
ATOM 743 N N . VAL A 1 92 ? -17.769 -13.737 15.923 1.00 75.50 92 VAL A N 1
ATOM 744 C CA . VAL A 1 92 ? -17.641 -13.082 17.234 1.00 75.50 92 VAL A CA 1
ATOM 745 C C . VAL A 1 92 ? -19.013 -12.631 17.733 1.00 75.50 92 VAL A C 1
ATOM 747 O O . VAL A 1 92 ? -19.369 -12.909 18.879 1.00 75.50 92 VAL A O 1
ATOM 750 N N . ASN A 1 93 ? -19.823 -12.013 16.871 1.00 74.88 93 ASN A N 1
ATOM 751 C CA . ASN A 1 93 ? -21.163 -11.558 17.233 1.00 74.88 93 ASN A CA 1
ATOM 752 C C . ASN A 1 93 ? -22.112 -12.715 17.579 1.00 74.88 93 ASN A C 1
ATOM 754 O O . ASN A 1 93 ? -22.859 -12.611 18.555 1.00 74.88 93 ASN A O 1
ATOM 758 N N . GLN A 1 94 ? -22.073 -13.837 16.849 1.00 73.25 94 GLN A N 1
ATOM 759 C CA . GLN A 1 94 ? -22.842 -15.034 17.219 1.00 73.25 94 GLN A CA 1
ATOM 760 C C . GLN A 1 94 ? -22.394 -15.608 18.565 1.00 73.25 94 GLN A C 1
ATOM 762 O O . GLN A 1 94 ? -23.229 -15.957 19.401 1.00 73.25 94 GLN A O 1
ATOM 767 N N . ARG A 1 95 ? -21.082 -15.674 18.809 1.00 72.69 95 ARG A N 1
ATOM 768 C CA . ARG A 1 95 ? -20.541 -16.221 20.057 1.00 72.69 95 ARG A CA 1
ATOM 769 C C . ARG A 1 95 ? -20.879 -15.347 21.266 1.00 72.69 95 ARG A C 1
ATOM 771 O O . ARG A 1 95 ? -21.239 -15.884 22.310 1.00 72.69 95 ARG A O 1
ATOM 778 N N . LEU A 1 96 ? -20.820 -14.023 21.127 1.00 68.75 96 LEU A N 1
ATOM 779 C CA . LEU A 1 96 ? -21.218 -13.087 22.183 1.00 68.75 96 LEU A CA 1
ATOM 780 C C . LEU A 1 96 ? -22.724 -13.148 22.476 1.00 68.75 96 LEU A C 1
ATOM 782 O O . LEU A 1 96 ? -23.104 -13.116 23.646 1.00 68.75 96 LEU A O 1
ATOM 786 N N . ARG A 1 97 ? -23.577 -13.313 21.453 1.00 67.00 97 ARG A N 1
ATOM 787 C CA . ARG A 1 97 ? -25.021 -13.538 21.653 1.00 67.00 97 ARG A CA 1
ATOM 788 C C . ARG A 1 97 ? -25.301 -14.818 22.437 1.00 67.00 97 ARG A C 1
ATOM 790 O O . ARG A 1 97 ? -26.037 -14.763 23.417 1.00 67.00 97 ARG A O 1
ATOM 797 N N . GLY A 1 98 ? -24.651 -15.926 22.080 1.00 66.06 98 GLY A N 1
ATOM 798 C CA . GLY A 1 98 ? -24.800 -17.188 22.813 1.00 66.06 98 GLY A CA 1
ATOM 799 C C . GLY A 1 98 ? -24.342 -17.091 24.274 1.00 66.06 98 GLY A C 1
ATOM 800 O O . GLY A 1 98 ? -24.980 -17.647 25.163 1.00 66.06 98 GLY A O 1
ATOM 801 N N . ILE A 1 99 ? -23.275 -16.334 24.558 1.00 64.62 99 ILE A N 1
ATOM 802 C CA . ILE A 1 99 ? -22.819 -16.086 25.937 1.00 64.62 99 ILE A CA 1
ATOM 803 C C . ILE A 1 99 ? -23.847 -15.257 26.722 1.00 64.62 99 ILE A C 1
ATOM 805 O O . ILE A 1 99 ? -24.101 -15.563 27.887 1.00 64.62 99 ILE A O 1
ATOM 809 N N . TRP A 1 100 ? -24.459 -14.243 26.101 1.00 58.66 100 TRP A N 1
ATOM 810 C CA . TRP A 1 100 ? -25.487 -13.424 26.752 1.00 58.66 100 TRP A CA 1
ATOM 811 C C . TRP A 1 100 ? -26.740 -14.249 27.076 1.00 58.66 100 TRP A C 1
ATOM 813 O O . TRP A 1 100 ? -27.260 -14.154 28.181 1.00 58.66 100 TRP A O 1
ATOM 823 N N . GLU A 1 101 ? -27.185 -15.125 26.173 1.00 65.12 101 GLU A N 1
ATOM 824 C CA . GLU A 1 101 ? -28.330 -16.022 26.405 1.00 65.12 101 GLU A CA 1
ATOM 825 C C . GLU A 1 101 ? -28.072 -17.022 27.549 1.00 65.12 101 GLU A C 1
ATOM 827 O O . GLU A 1 101 ? -28.937 -17.252 28.396 1.00 65.12 101 GLU A O 1
ATOM 832 N N . ILE A 1 102 ? -26.853 -17.561 27.654 1.00 61.62 102 ILE A N 1
ATOM 833 C CA . ILE A 1 102 ? -26.460 -18.445 28.767 1.00 61.62 102 ILE A CA 1
ATOM 834 C C . ILE A 1 102 ? -26.361 -17.667 30.091 1.00 61.62 102 ILE A C 1
ATOM 836 O O . ILE A 1 102 ? -26.705 -18.190 31.151 1.00 61.62 102 ILE A O 1
ATOM 840 N N . ALA A 1 103 ? -25.904 -16.414 30.056 1.00 62.03 103 ALA A N 1
ATOM 841 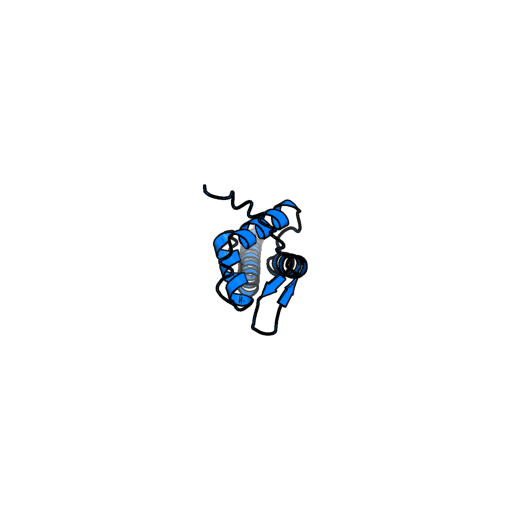C CA . ALA A 1 103 ? -25.833 -15.566 31.243 1.00 62.03 103 ALA A CA 1
ATOM 842 C C . ALA A 1 103 ? -27.222 -15.075 31.701 1.00 62.03 103 ALA A C 1
ATOM 844 O O . ALA A 1 103 ? -27.472 -14.990 32.901 1.00 62.03 103 ALA A O 1
ATOM 845 N N . GLY A 1 104 ? -28.134 -14.802 30.762 1.00 59.03 104 GLY A N 1
ATOM 846 C CA . GLY A 1 104 ? -29.493 -14.314 31.017 1.00 59.03 104 GLY A CA 1
ATOM 847 C C . GLY A 1 104 ? -30.502 -15.388 31.441 1.00 59.03 104 GLY A C 1
ATOM 848 O O . GLY A 1 104 ? -31.566 -15.052 31.951 1.00 59.03 104 GLY A O 1
ATOM 849 N N . THR A 1 105 ? -30.181 -16.677 31.284 1.00 57.53 105 THR A N 1
ATOM 850 C CA . THR A 1 105 ? -31.044 -17.799 31.717 1.00 57.53 105 THR A CA 1
ATOM 851 C C . THR A 1 105 ? -30.898 -18.160 33.197 1.00 57.53 105 THR A C 1
ATOM 853 O O . THR A 1 105 ? -31.639 -19.001 33.702 1.00 57.53 105 THR A O 1
ATOM 856 N N . LYS A 1 106 ? -30.006 -17.493 33.939 1.00 56.34 106 LYS A N 1
ATOM 857 C CA . LYS A 1 106 ? -29.936 -17.595 35.402 1.00 56.34 106 LYS A CA 1
ATOM 858 C C . LYS A 1 106 ? -30.816 -16.530 36.059 1.00 56.34 106 LYS A C 1
ATOM 860 O O . LYS A 1 106 ? -30.306 -15.597 36.670 1.00 56.34 106 LYS A O 1
ATOM 865 N N . ASN A 1 107 ? -32.134 -16.676 35.943 1.00 49.53 107 ASN A N 1
ATOM 866 C CA . ASN A 1 107 ? -33.056 -16.020 36.871 1.00 49.53 107 ASN A CA 1
ATOM 867 C C . ASN A 1 107 ? -33.308 -16.996 38.038 1.00 49.53 107 ASN A C 1
ATOM 869 O O . ASN A 1 107 ? -33.712 -18.130 37.768 1.00 49.53 107 ASN A O 1
ATOM 873 N N . PRO A 1 108 ? -33.002 -16.634 39.298 1.00 52.81 108 PRO A N 1
ATOM 874 C CA . PRO A 1 108 ? -33.135 -17.541 40.432 1.00 52.81 108 PRO A CA 1
ATOM 875 C C . PRO A 1 108 ? -34.613 -17.839 40.716 1.00 52.81 108 PRO A C 1
ATOM 877 O O . PRO A 1 108 ? -35.431 -16.920 40.770 1.00 52.81 108 PRO A O 1
ATOM 880 N N . ALA A 1 109 ? -34.926 -19.119 40.907 1.00 48.22 109 ALA A N 1
ATOM 881 C CA . ALA A 1 109 ? -36.114 -19.568 41.626 1.00 48.22 109 ALA A CA 1
ATOM 882 C C . ALA A 1 109 ? -35.697 -19.988 43.038 1.00 48.22 109 ALA A C 1
ATOM 884 O O . ALA A 1 109 ? -34.594 -20.575 43.159 1.00 48.22 109 ALA A O 1
#